Protein AF-A0A8T0XFZ0-F1 (afdb_monomer_lite)

Structure (mmCIF, N/CA/C/O backbone):
data_AF-A0A8T0XFZ0-F1
#
_entry.id   AF-A0A8T0XFZ0-F1
#
loop_
_atom_site.group_PDB
_atom_site.id
_atom_site.type_symbol
_atom_site.label_atom_id
_atom_site.label_alt_id
_atom_site.label_comp_id
_atom_site.label_asym_id
_atom_site.label_entity_id
_atom_site.label_seq_id
_atom_site.pdbx_PDB_ins_code
_atom_site.Cartn_x
_atom_site.Cartn_y
_atom_site.Cartn_z
_atom_site.occupancy
_atom_site.B_iso_or_equiv
_atom_site.auth_seq_id
_atom_site.auth_comp_id
_atom_site.auth_asym_id
_atom_site.auth_atom_id
_atom_site.pdbx_PDB_model_num
ATOM 1 N N . MET A 1 1 ? 8.664 2.082 -1.822 1.00 83.94 1 MET A N 1
ATOM 2 C CA . MET A 1 1 ? 8.264 0.797 -2.437 1.00 83.94 1 MET A CA 1
ATOM 3 C C . MET A 1 1 ? 8.125 -0.251 -1.351 1.00 83.94 1 MET A C 1
ATOM 5 O O . MET A 1 1 ? 7.042 -0.364 -0.812 1.00 83.94 1 MET A O 1
ATOM 9 N N . PHE A 1 2 ? 9.208 -0.903 -0.924 1.00 90.12 2 PHE A N 1
ATOM 10 C CA . PHE A 1 2 ? 9.138 -2.007 0.038 1.00 90.12 2 PHE A CA 1
ATOM 11 C C . PHE A 1 2 ? 8.666 -1.588 1.436 1.00 90.12 2 PHE A C 1
ATOM 13 O O . PHE A 1 2 ? 7.597 -2.012 1.849 1.00 90.12 2 PHE A O 1
ATOM 20 N N . LEU A 1 3 ? 9.379 -0.689 2.128 1.00 95.88 3 LEU A N 1
ATOM 21 C CA . LEU A 1 3 ? 8.993 -0.261 3.486 1.00 95.88 3 LEU A CA 1
ATOM 22 C C . LEU A 1 3 ? 7.582 0.336 3.543 1.00 95.88 3 LEU A C 1
ATOM 24 O O . LEU A 1 3 ? 6.785 -0.026 4.399 1.00 95.88 3 LEU A O 1
ATOM 28 N N . LEU A 1 4 ? 7.264 1.217 2.595 1.00 95.38 4 LEU A N 1
ATOM 29 C CA . LEU A 1 4 ? 5.958 1.867 2.504 1.00 95.38 4 LEU A CA 1
ATOM 30 C C . LEU A 1 4 ? 4.832 0.849 2.233 1.00 95.38 4 LEU A C 1
ATOM 32 O O . LEU A 1 4 ? 3.768 0.950 2.835 1.00 95.38 4 LEU A O 1
ATOM 36 N N . GLY A 1 5 ? 5.085 -0.167 1.401 1.00 96.00 5 GLY A N 1
ATOM 37 C CA . GLY A 1 5 ? 4.163 -1.285 1.196 1.00 96.00 5 GLY A CA 1
ATOM 38 C C . GLY A 1 5 ? 3.989 -2.135 2.457 1.00 96.00 5 GLY A C 1
ATO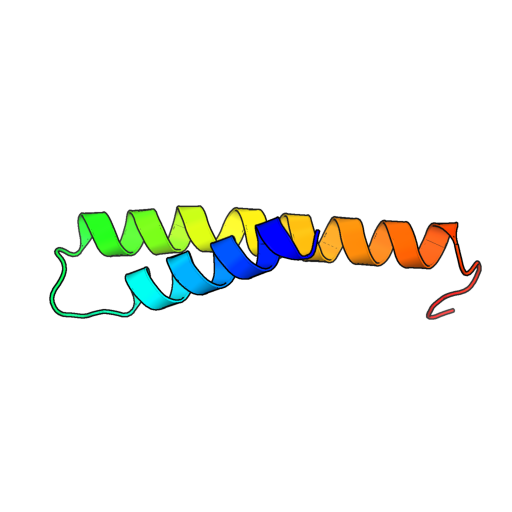M 39 O O . GLY A 1 5 ? 2.860 -2.438 2.824 1.00 96.00 5 GLY A O 1
ATOM 40 N N . CYS A 1 6 ? 5.074 -2.447 3.172 1.00 96.50 6 CYS A N 1
ATOM 41 C CA . CYS A 1 6 ? 5.012 -3.195 4.430 1.00 96.50 6 CYS A CA 1
ATOM 42 C C . CYS A 1 6 ? 4.209 -2.448 5.502 1.00 96.50 6 CYS A C 1
ATOM 44 O O . CYS A 1 6 ? 3.345 -3.041 6.139 1.00 96.50 6 CYS A O 1
ATOM 46 N N . VAL A 1 7 ? 4.440 -1.141 5.666 1.00 96.81 7 VAL A N 1
ATOM 47 C CA . VAL A 1 7 ? 3.644 -0.305 6.581 1.00 96.81 7 VAL A CA 1
ATOM 48 C C . VAL A 1 7 ? 2.177 -0.298 6.156 1.00 96.81 7 VAL A C 1
ATOM 50 O O . VAL A 1 7 ? 1.299 -0.444 7.000 1.00 96.81 7 VAL A O 1
ATOM 53 N N . GLY A 1 8 ? 1.899 -0.202 4.853 1.00 96.25 8 GLY A N 1
ATOM 54 C CA . GLY A 1 8 ? 0.540 -0.302 4.325 1.00 96.25 8 GLY A CA 1
ATOM 55 C C . GLY A 1 8 ? -0.152 -1.621 4.681 1.00 96.25 8 GLY A C 1
ATOM 56 O O . GLY A 1 8 ? -1.305 -1.606 5.106 1.00 96.25 8 GLY A O 1
ATOM 57 N N . ILE A 1 9 ? 0.561 -2.749 4.592 1.00 96.62 9 ILE A N 1
ATOM 58 C CA . ILE A 1 9 ? 0.043 -4.066 4.994 1.00 96.62 9 ILE A CA 1
ATOM 59 C C . ILE A 1 9 ? -0.220 -4.126 6.504 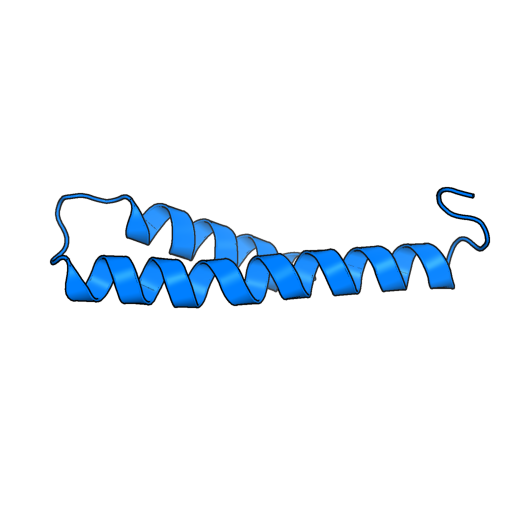1.00 96.62 9 ILE A C 1
ATOM 61 O O . ILE A 1 9 ? -1.273 -4.612 6.905 1.00 96.62 9 ILE A O 1
ATOM 65 N N . ILE A 1 10 ? 0.672 -3.586 7.342 1.00 96.62 10 ILE A N 1
ATOM 66 C CA . ILE A 1 10 ? 0.459 -3.519 8.800 1.00 96.62 10 ILE A CA 1
ATOM 67 C C . ILE A 1 10 ? -0.798 -2.698 9.135 1.00 96.62 10 ILE A C 1
ATOM 69 O O . ILE A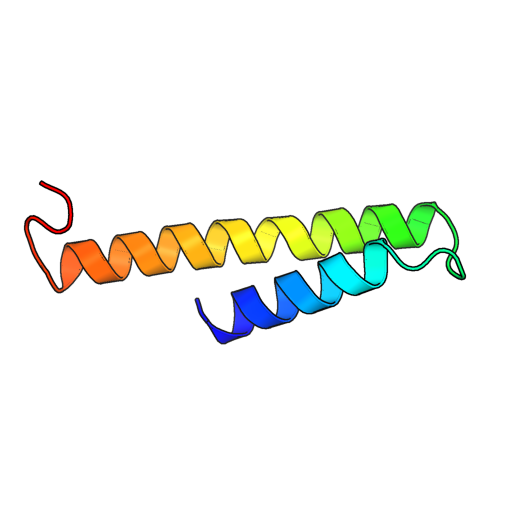 1 10 ? -1.582 -3.081 10.000 1.00 96.62 10 ILE A O 1
ATOM 73 N N . LEU A 1 11 ? -1.023 -1.580 8.437 1.00 96.06 11 LEU A N 1
ATOM 74 C CA . LEU A 1 11 ? -2.229 -0.763 8.612 1.00 96.06 11 LEU A CA 1
ATOM 75 C C . LEU A 1 11 ? -3.494 -1.512 8.170 1.00 96.06 11 LEU A C 1
ATOM 77 O O . LEU A 1 11 ? -4.517 -1.446 8.849 1.00 96.06 11 LEU A O 1
ATOM 81 N N . LEU A 1 12 ? -3.420 -2.256 7.066 1.00 96.12 12 LEU A N 1
ATOM 82 C CA . LEU A 1 12 ? -4.500 -3.131 6.605 1.00 96.12 12 LEU A CA 1
ATOM 83 C C . LEU A 1 12 ? -4.833 -4.224 7.626 1.00 96.12 12 LEU A C 1
ATOM 85 O O . LEU A 1 12 ? -6.009 -4.477 7.875 1.00 96.12 12 LEU A O 1
ATOM 89 N N . ASP A 1 13 ? -3.826 -4.81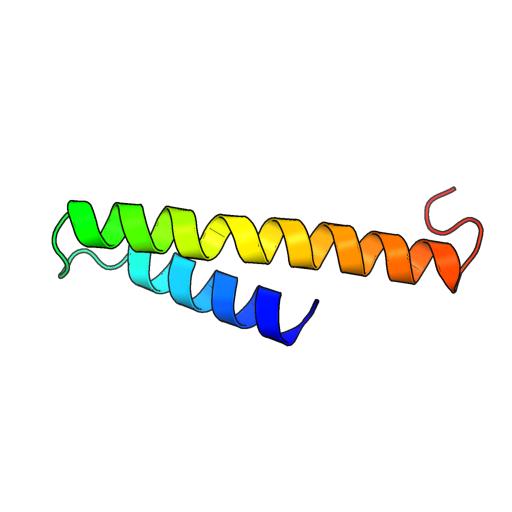8 8.259 1.00 95.19 13 ASP A N 1
ATOM 90 C CA . ASP A 1 13 ? -4.019 -5.793 9.335 1.00 95.19 13 ASP A CA 1
ATOM 91 C C . ASP A 1 13 ? -4.737 -5.157 10.541 1.00 95.19 13 ASP A C 1
ATOM 93 O O . ASP A 1 13 ? -5.755 -5.657 11.031 1.00 95.19 13 ASP A O 1
ATOM 97 N N . LEU A 1 14 ? -4.319 -3.946 10.925 1.00 93.94 14 LEU A N 1
ATOM 98 C CA . LEU A 1 14 ? -4.962 -3.153 11.979 1.00 93.94 14 LEU A CA 1
ATOM 99 C C . LEU A 1 14 ? -6.435 -2.809 11.694 1.00 93.94 14 LEU A C 1
ATOM 101 O O . LEU A 1 14 ? -7.214 -2.612 12.634 1.00 93.94 14 LEU A O 1
ATOM 105 N N . ALA A 1 15 ? -6.827 -2.735 10.419 1.00 93.25 15 ALA A N 1
ATOM 106 C CA . ALA A 1 15 ? -8.202 -2.482 9.992 1.00 93.25 15 ALA A CA 1
ATOM 107 C C . ALA A 1 15 ? -9.130 -3.697 10.185 1.00 93.25 15 ALA A C 1
ATOM 109 O O . ALA A 1 15 ? -10.349 -3.544 10.354 1.00 93.25 15 ALA A O 1
ATOM 110 N N . VAL A 1 16 ? -8.575 -4.912 10.168 1.00 93.81 16 VAL A N 1
ATOM 111 C CA . VAL A 1 16 ? -9.336 -6.161 10.327 1.00 93.81 16 VAL A CA 1
ATOM 112 C C . VAL A 1 16 ? -9.708 -6.406 11.791 1.00 93.81 16 VAL A C 1
ATOM 114 O O . VAL A 1 16 ? -10.770 -6.977 12.061 1.00 93.81 16 VAL A O 1
ATOM 117 N N . ASP A 1 17 ? -8.900 -5.903 12.724 1.00 91.12 17 ASP A N 1
ATOM 118 C CA . ASP A 1 17 ? -9.105 -6.041 14.164 1.00 91.12 17 ASP A CA 1
ATOM 119 C C . ASP A 1 17 ? -10.494 -5.544 14.614 1.00 91.12 17 ASP A C 1
ATOM 121 O O . ASP A 1 17 ? -10.872 -4.380 14.442 1.00 91.12 17 ASP A O 1
ATOM 125 N N . ARG A 1 18 ? -11.276 -6.458 15.202 1.00 82.94 18 ARG A N 1
ATOM 126 C CA . ARG A 1 18 ? -12.667 -6.224 15.621 1.00 82.94 18 ARG A CA 1
ATOM 127 C C . ARG A 1 18 ? -12.788 -5.523 16.968 1.00 82.94 18 ARG A C 1
ATOM 129 O O . ARG A 1 18 ? -13.881 -5.072 17.296 1.00 82.94 18 ARG A O 1
ATOM 136 N N . THR A 1 19 ? -11.699 -5.414 17.727 1.00 91.25 19 THR A N 1
ATOM 137 C CA . THR A 1 19 ? -11.689 -4.712 19.019 1.00 91.25 19 THR A CA 1
ATOM 138 C C . THR A 1 19 ? -11.807 -3.193 18.860 1.00 91.25 19 THR A C 1
ATOM 140 O O . THR A 1 19 ? -12.137 -2.489 19.812 1.00 91.25 19 THR A O 1
ATOM 143 N N . ARG A 1 20 ? -11.573 -2.673 17.646 1.00 85.56 20 ARG A N 1
ATOM 144 C CA . ARG A 1 20 ? -11.553 -1.239 17.347 1.00 85.56 20 ARG A CA 1
ATOM 145 C C . ARG A 1 20 ? -12.879 -0.723 16.768 1.00 85.56 20 ARG A C 1
ATOM 147 O O . ARG A 1 20 ? -13.569 -1.441 16.038 1.00 85.56 20 ARG A O 1
ATOM 154 N N . PRO A 1 21 ? -13.223 0.555 17.016 1.00 92.31 21 PRO A N 1
ATOM 155 C CA . PRO A 1 21 ? -14.432 1.170 16.475 1.00 92.31 21 PRO A CA 1
ATOM 156 C C . PRO A 1 21 ? -14.418 1.225 14.941 1.00 92.31 21 PRO A C 1
ATOM 158 O O . PRO A 1 21 ? -13.374 1.394 14.308 1.00 92.31 21 PRO A O 1
ATOM 161 N N . ARG A 1 22 ? -15.609 1.133 14.330 1.00 88.19 22 ARG A N 1
ATOM 162 C CA . ARG A 1 22 ? -15.787 1.036 12.867 1.00 88.19 22 ARG A CA 1
ATOM 163 C C . ARG A 1 22 ? -15.123 2.180 12.095 1.00 88.19 22 ARG A C 1
ATOM 165 O O . ARG A 1 22 ? -14.516 1.924 11.062 1.00 88.19 22 ARG A O 1
ATOM 172 N N . SER A 1 23 ? -15.202 3.409 12.608 1.00 90.31 23 SER A N 1
ATOM 173 C CA . SER A 1 23 ? -14.570 4.589 11.993 1.00 90.31 23 SER A CA 1
ATOM 174 C C . SER A 1 23 ? -13.051 4.420 11.854 1.00 90.31 23 SER A C 1
ATOM 176 O O . SER A 1 23 ? -12.482 4.628 10.784 1.00 90.31 23 SER A O 1
ATOM 178 N N . LEU A 1 24 ? -12.400 3.929 12.911 1.00 91.69 24 LEU A N 1
ATOM 179 C CA . LEU A 1 24 ? -10.953 3.742 12.939 1.00 91.69 24 LEU A CA 1
ATOM 180 C C . LEU A 1 24 ? -10.508 2.625 11.985 1.00 91.69 24 LEU A C 1
ATOM 182 O O . LEU A 1 24 ? -9.496 2.752 11.305 1.00 91.69 24 LEU A O 1
ATOM 186 N N . ARG A 1 25 ? -11.308 1.558 11.878 1.00 91.38 25 ARG A N 1
ATOM 187 C CA . ARG A 1 25 ? -11.069 0.454 10.937 1.00 91.38 25 ARG A CA 1
ATOM 188 C C . ARG A 1 25 ? -11.141 0.910 9.483 1.00 91.38 25 ARG A C 1
ATOM 190 O O . ARG A 1 25 ? -10.288 0.540 8.687 1.00 91.38 25 ARG A O 1
ATOM 197 N N . VAL A 1 26 ? -12.126 1.740 9.139 1.00 93.19 26 VAL A N 1
ATOM 198 C CA . VAL A 1 26 ? -12.243 2.310 7.786 1.00 93.19 26 VAL A CA 1
ATOM 199 C C . VAL A 1 26 ? -11.062 3.235 7.486 1.00 93.19 26 VAL A C 1
ATOM 201 O O . VAL A 1 26 ? -10.495 3.156 6.398 1.00 93.19 26 VAL A O 1
ATOM 204 N N . SER A 1 27 ? -10.645 4.048 8.462 1.00 93.44 27 SER A N 1
ATOM 205 C CA . SER A 1 27 ? -9.463 4.908 8.335 1.00 93.44 27 SER A CA 1
ATOM 206 C C . SER A 1 27 ? -8.192 4.097 8.068 1.00 93.44 27 SER A C 1
ATOM 208 O O . SER A 1 27 ? -7.497 4.359 7.091 1.00 93.44 27 SER A O 1
ATOM 210 N N . PHE A 1 28 ? -7.926 3.051 8.859 1.00 93.50 28 PHE A N 1
ATOM 211 C CA . PHE A 1 28 ? -6.775 2.172 8.640 1.00 93.50 28 PHE A CA 1
ATOM 212 C C . PHE A 1 28 ? -6.847 1.402 7.322 1.00 93.50 28 PHE A C 1
ATOM 214 O O . PHE A 1 28 ? -5.832 1.264 6.647 1.00 93.50 28 PHE A O 1
ATOM 221 N N . GLY A 1 29 ? -8.039 0.963 6.910 1.00 94.00 29 GLY A N 1
ATOM 222 C CA . GLY A 1 29 ? -8.230 0.308 5.618 1.00 94.00 29 GLY A CA 1
ATOM 223 C C . GLY A 1 29 ? -7.862 1.229 4.452 1.00 94.00 29 GLY A C 1
ATOM 224 O O . GLY A 1 29 ? -7.110 0.829 3.566 1.00 94.00 29 GLY A O 1
ATOM 225 N N . GLY A 1 30 ? -8.324 2.483 4.480 1.00 93.38 30 GLY A N 1
ATOM 226 C CA . GLY A 1 30 ? -7.970 3.485 3.470 1.00 93.38 30 GLY A CA 1
ATOM 227 C C . GLY A 1 30 ? -6.490 3.870 3.515 1.00 93.38 30 GLY A C 1
ATOM 228 O O . GLY A 1 30 ? -5.804 3.831 2.492 1.00 93.38 30 GLY A O 1
ATOM 229 N N . ALA A 1 31 ? -5.981 4.179 4.710 1.00 94.56 31 ALA A N 1
ATOM 230 C CA . ALA A 1 31 ? -4.589 4.558 4.932 1.00 94.56 31 ALA A CA 1
ATOM 231 C C . ALA A 1 31 ? -3.599 3.422 4.628 1.00 94.56 31 ALA A C 1
ATOM 233 O O . ALA A 1 31 ? -2.453 3.709 4.308 1.00 94.56 31 ALA A O 1
ATOM 234 N N . GLY A 1 32 ? -4.020 2.155 4.708 1.00 95.56 32 GLY A N 1
ATOM 235 C CA . GLY A 1 32 ? -3.221 0.986 4.340 1.00 95.56 32 GLY A CA 1
ATOM 236 C C . GLY A 1 32 ? -3.281 0.643 2.850 1.00 95.56 32 GLY A C 1
ATOM 237 O O . GLY A 1 32 ? -2.255 0.331 2.251 1.00 95.56 32 GLY A O 1
ATOM 238 N N . ALA A 1 33 ? -4.450 0.750 2.211 1.00 96.81 33 ALA A N 1
ATOM 239 C CA . ALA A 1 33 ? -4.613 0.380 0.802 1.00 96.81 33 ALA A CA 1
ATOM 240 C C . ALA A 1 33 ? -3.831 1.294 -0.158 1.00 96.81 33 ALA A C 1
ATOM 242 O O . ALA A 1 33 ? -3.147 0.810 -1.062 1.00 96.81 33 ALA A O 1
ATOM 243 N N . VAL A 1 34 ? -3.886 2.613 0.054 1.00 96.81 34 VAL A N 1
ATOM 244 C CA . VAL A 1 34 ? -3.201 3.607 -0.793 1.00 96.81 34 VAL A CA 1
ATOM 245 C C . VAL A 1 34 ? -1.685 3.358 -0.895 1.00 96.81 34 VAL A C 1
ATOM 247 O O . VAL A 1 34 ? -1.178 3.233 -2.014 1.00 96.81 34 VAL A O 1
ATOM 250 N N . PRO A 1 35 ? -0.931 3.240 0.216 1.00 96.19 35 PRO A N 1
ATOM 251 C CA . PRO A 1 35 ? 0.503 2.995 0.148 1.00 96.19 35 PRO A CA 1
ATOM 252 C C . PRO A 1 35 ? 0.860 1.649 -0.493 1.00 96.19 35 PRO A C 1
ATOM 254 O O . PRO A 1 35 ? 1.867 1.580 -1.194 1.00 96.19 35 PRO A O 1
ATOM 257 N N . VAL A 1 36 ? 0.044 0.599 -0.332 1.00 97.06 36 VAL A N 1
ATOM 258 C CA . VAL A 1 36 ? 0.276 -0.699 -0.997 1.00 97.06 36 VAL A CA 1
ATOM 259 C C . VAL A 1 36 ? 0.186 -0.568 -2.519 1.00 97.06 36 VAL A C 1
ATOM 261 O O . VAL A 1 36 ? 1.077 -1.037 -3.229 1.00 97.06 36 VAL A O 1
ATOM 264 N N . VAL A 1 37 ? -0.838 0.123 -3.029 1.00 97.56 37 VAL A N 1
ATOM 265 C CA . VAL A 1 37 ? -1.004 0.355 -4.474 1.00 97.56 37 VAL A CA 1
ATOM 266 C C . VAL A 1 37 ? 0.170 1.160 -5.035 1.00 97.56 37 VAL A C 1
ATOM 268 O O . VAL A 1 37 ? 0.758 0.777 -6.048 1.00 97.56 37 VAL A O 1
ATOM 271 N N . ILE A 1 38 ? 0.566 2.238 -4.351 1.00 96.81 38 ILE A N 1
ATOM 272 C CA . ILE A 1 38 ? 1.710 3.066 -4.760 1.00 96.81 38 ILE A CA 1
ATOM 273 C C . ILE A 1 38 ? 3.006 2.250 -4.730 1.00 96.81 38 ILE A C 1
ATOM 275 O O . ILE A 1 38 ? 3.817 2.328 -5.653 1.00 96.81 38 ILE A O 1
ATOM 279 N N . ALA A 1 39 ? 3.215 1.454 -3.681 1.00 97.69 39 ALA A N 1
ATOM 280 C CA . ALA A 1 39 ? 4.385 0.602 -3.547 1.00 97.69 39 ALA A CA 1
ATOM 281 C C . ALA A 1 39 ? 4.518 -0.378 -4.716 1.00 97.69 39 ALA A C 1
ATOM 283 O O . ALA A 1 39 ? 5.613 -0.489 -5.273 1.00 97.69 39 ALA A O 1
ATOM 284 N N . TYR A 1 40 ? 3.417 -1.029 -5.099 1.00 96.38 40 TYR A N 1
ATOM 285 C CA . TYR A 1 40 ? 3.369 -1.952 -6.227 1.00 96.38 40 TYR A CA 1
ATOM 286 C C . TYR A 1 40 ? 3.640 -1.246 -7.559 1.00 96.38 40 TYR A C 1
ATOM 288 O O . TYR A 1 40 ? 4.535 -1.657 -8.296 1.00 96.38 40 TYR A O 1
ATOM 296 N N . ALA A 1 41 ? 2.933 -0.146 -7.839 1.00 96.88 41 ALA A N 1
ATOM 297 C CA . ALA A 1 41 ? 3.104 0.610 -9.079 1.00 96.88 41 ALA A CA 1
ATOM 298 C C . ALA A 1 41 ? 4.553 1.088 -9.250 1.00 96.88 41 ALA A C 1
ATOM 300 O O . ALA A 1 41 ? 5.159 0.906 -10.306 1.00 96.88 41 ALA A O 1
ATOM 301 N N . MET A 1 42 ? 5.142 1.629 -8.181 1.00 97.69 42 MET A N 1
ATOM 302 C CA . MET A 1 42 ? 6.528 2.082 -8.195 1.00 97.69 42 MET A CA 1
ATOM 303 C C . MET A 1 42 ? 7.498 0.912 -8.384 1.00 97.69 42 MET A C 1
ATOM 305 O O . MET A 1 42 ? 8.410 1.018 -9.201 1.00 97.69 42 MET A O 1
ATOM 309 N N . ALA A 1 43 ? 7.301 -0.216 -7.691 1.00 95.31 43 ALA A N 1
ATOM 310 C CA . ALA A 1 43 ? 8.141 -1.404 -7.863 1.00 95.31 43 ALA A CA 1
ATOM 311 C C . ALA A 1 43 ? 8.107 -1.928 -9.310 1.00 95.31 43 ALA A C 1
ATOM 313 O O . ALA A 1 43 ? 9.156 -2.233 -9.876 1.00 95.31 43 ALA A O 1
ATOM 314 N N . MET A 1 44 ? 6.924 -1.953 -9.931 1.00 95.38 44 MET A N 1
ATOM 315 C CA . MET A 1 44 ? 6.746 -2.350 -11.329 1.00 95.38 44 MET A CA 1
ATOM 316 C C . MET A 1 44 ? 7.470 -1.396 -12.292 1.00 95.38 44 MET A C 1
ATOM 318 O O . MET A 1 44 ? 8.159 -1.845 -13.206 1.00 95.38 44 MET A O 1
ATOM 322 N N . LEU A 1 45 ? 7.359 -0.079 -12.072 1.00 94.75 45 LEU A N 1
ATOM 323 C CA . LEU A 1 45 ? 8.074 0.932 -12.860 1.00 94.75 45 LEU A CA 1
ATOM 324 C C . LEU A 1 45 ? 9.591 0.766 -12.745 1.00 94.75 45 LEU A C 1
ATOM 326 O O . LEU A 1 45 ? 10.295 0.788 -13.750 1.00 94.75 45 LEU A O 1
ATOM 330 N N . PHE A 1 46 ? 10.095 0.550 -11.533 1.00 95.06 46 PHE A N 1
ATOM 331 C CA . PHE A 1 46 ? 11.518 0.323 -11.300 1.00 95.06 46 PHE A CA 1
ATOM 332 C C . PHE A 1 46 ? 12.036 -0.925 -12.018 1.00 95.06 46 PHE A C 1
ATOM 334 O O . PHE A 1 46 ? 13.103 -0.871 -12.631 1.00 95.06 46 PHE A O 1
ATOM 341 N N . LEU A 1 47 ? 11.271 -2.021 -11.983 1.00 94.69 47 LEU A N 1
ATOM 342 C CA . LEU A 1 47 ? 11.596 -3.248 -12.710 1.00 94.69 47 LEU A CA 1
ATOM 343 C C . LEU A 1 47 ? 11.677 -2.998 -14.218 1.00 94.69 47 LEU A C 1
ATOM 345 O O . LEU A 1 47 ? 12.674 -3.370 -14.824 1.00 94.69 47 LEU A O 1
ATOM 349 N N . ARG A 1 48 ? 10.701 -2.294 -14.803 1.00 93.19 48 ARG A N 1
ATOM 350 C CA . ARG A 1 48 ? 10.685 -1.988 -16.246 1.00 93.19 48 ARG A CA 1
ATOM 351 C C . ARG A 1 48 ? 11.797 -1.045 -16.700 1.00 93.19 48 ARG A C 1
ATOM 353 O O . ARG A 1 48 ? 12.236 -1.132 -17.838 1.00 93.19 48 ARG A O 1
ATOM 360 N N . ILE A 1 49 ? 12.253 -0.142 -15.833 1.00 94.25 49 ILE A N 1
ATOM 361 C CA . ILE A 1 49 ? 13.366 0.764 -16.154 1.00 94.25 49 ILE A CA 1
ATOM 362 C C . ILE A 1 49 ? 14.702 0.017 -16.115 1.00 94.25 49 ILE A C 1
ATOM 364 O O . ILE A 1 49 ? 15.571 0.260 -16.947 1.00 94.25 49 ILE A O 1
ATOM 368 N N . LYS A 1 50 ? 14.893 -0.874 -15.136 1.00 95.31 50 LYS A N 1
ATOM 369 C CA . LYS A 1 50 ? 16.148 -1.628 -14.991 1.00 95.31 50 LYS A CA 1
ATOM 370 C C . LYS A 1 50 ? 16.248 -2.832 -15.917 1.00 95.31 50 LYS A C 1
ATOM 372 O O . LYS A 1 50 ? 17.356 -3.193 -16.299 1.00 95.31 50 LYS A O 1
ATOM 377 N N . ILE A 1 51 ? 15.122 -3.464 -16.215 1.00 94.62 51 ILE A N 1
ATOM 378 C CA . ILE A 1 51 ? 15.020 -4.654 -17.051 1.00 94.62 51 ILE A CA 1
ATOM 379 C C . ILE A 1 51 ? 14.050 -4.292 -18.185 1.00 94.62 51 ILE A C 1
ATOM 381 O O . ILE A 1 51 ? 12.835 -4.439 -18.019 1.00 94.62 51 ILE A O 1
ATOM 385 N N . PRO A 1 52 ? 14.553 -3.736 -19.302 1.00 90.00 52 PRO A N 1
ATOM 386 C CA . PRO A 1 52 ? 13.725 -3.519 -20.485 1.00 90.00 52 PRO A CA 1
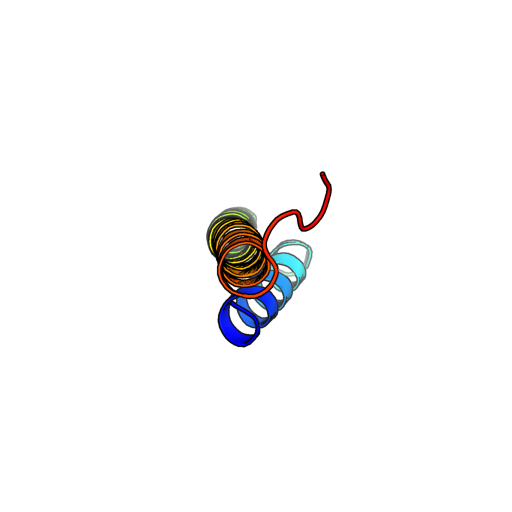ATOM 387 C C . PRO A 1 52 ? 13.130 -4.858 -20.953 1.00 90.00 52 PRO A C 1
ATO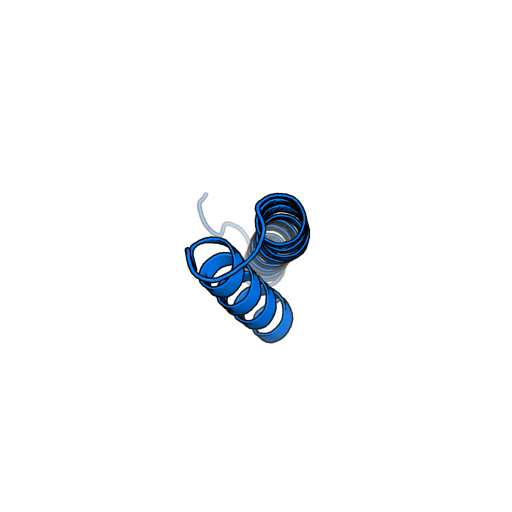M 389 O O . PRO A 1 52 ? 13.754 -5.902 -20.772 1.00 90.00 52 PRO A O 1
ATOM 392 N N . ASP A 1 53 ? 11.894 -4.821 -21.456 1.00 88.06 53 ASP A N 1
ATOM 393 C CA . ASP A 1 53 ? 11.057 -5.998 -21.766 1.00 88.06 53 ASP A CA 1
ATOM 394 C C . ASP A 1 53 ? 10.704 -6.896 -20.560 1.00 88.06 53 ASP A C 1
ATOM 396 O O . ASP A 1 53 ? 10.300 -8.049 -20.684 1.00 88.06 53 ASP A O 1
ATOM 400 N N . TYR A 1 54 ? 10.762 -6.367 -19.332 1.00 84.50 54 TYR A N 1
ATOM 401 C CA . TYR A 1 54 ? 10.202 -7.081 -18.183 1.00 84.50 54 TYR A CA 1
ATOM 402 C C . TYR A 1 54 ? 8.676 -7.266 -18.328 1.00 84.50 54 TYR A C 1
ATOM 404 O O . TYR A 1 54 ? 7.906 -6.304 -18.209 1.00 84.50 54 TYR A O 1
ATOM 412 N N . LEU A 1 55 ? 8.263 -8.528 -18.520 1.00 83.25 55 LEU A N 1
ATOM 413 C CA . LEU A 1 55 ? 6.908 -8.996 -18.871 1.00 83.25 55 LEU A CA 1
ATOM 414 C C . LEU A 1 55 ? 6.439 -8.692 -20.312 1.00 83.25 55 LEU A C 1
ATOM 416 O O . LEU A 1 55 ? 5.226 -8.649 -20.529 1.00 83.25 55 LEU A O 1
ATOM 420 N N . TRP A 1 56 ? 7.353 -8.526 -21.275 1.00 67.12 56 TRP A N 1
ATOM 421 C CA . TRP A 1 56 ? 7.039 -8.492 -22.711 1.00 67.12 56 TRP A CA 1
ATOM 422 C C . TRP A 1 56 ? 8.014 -9.326 -23.540 1.00 67.12 56 TRP A C 1
ATOM 424 O O . TRP A 1 56 ? 9.197 -9.404 -23.154 1.00 67.12 56 TRP A O 1
#

Radius of gyration: 14.61 Å; chains: 1; bounding box: 32×14×42 Å

Secondary structure (DSSP, 8-state):
-HHHHHHHHHHHHHHH-TTS-HHHHHHHHHHHHHHHHHHHHHHHHHHHHHSTTTT-

InterPro domains:
  IPR042416 Oligosaccharyltransferase complex subunit OSTC [PTHR13160] (1-55)

pLDDT: mean 93.04, std 5.13, range [67.12, 97.69]

Organism: Panicum virgatum (NCBI:txid38727)

Sequence (56 aa):
MFLLGCVGIILLDLAVDRTRPRSLRVSFGGAGAVPVVIAYAMAMLFLRIKIPDYLW

Foldseek 3Di:
DVVLLVVLVVLQVVLVDPVDDPVSSVVSNVSSVVSNVVVVVVVVVVCCVVPPPPVD